Protein AF-A0A323TY35-F1 (afdb_monomer_lite)

Structure (mmCIF, N/CA/C/O backbone):
data_AF-A0A323TY35-F1
#
_entry.id   AF-A0A323TY35-F1
#
loop_
_atom_site.group_PDB
_atom_site.id
_atom_site.type_symbol
_atom_site.label_atom_id
_atom_site.label_alt_id
_atom_site.label_comp_id
_atom_site.label_asym_id
_atom_site.label_entity_id
_atom_site.label_seq_id
_atom_site.pdbx_PDB_ins_code
_atom_s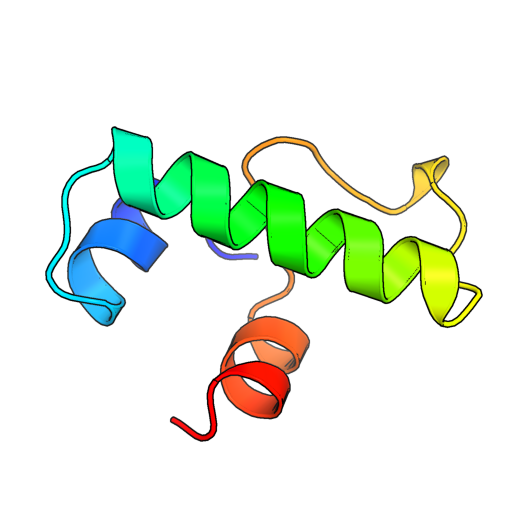ite.Cartn_x
_atom_site.Cartn_y
_atom_site.Cartn_z
_atom_site.occupancy
_atom_site.B_iso_or_equiv
_atom_site.auth_seq_id
_atom_site.auth_comp_id
_atom_site.auth_asym_id
_atom_site.auth_atom_id
_atom_site.pdbx_PDB_model_num
ATOM 1 N N . MET A 1 1 ? -4.778 7.927 -7.784 1.00 92.25 1 MET A N 1
ATOM 2 C CA . MET A 1 1 ? -4.065 6.907 -6.980 1.00 92.25 1 MET A CA 1
ATOM 3 C C . MET A 1 1 ? -4.743 6.783 -5.629 1.00 92.25 1 MET A C 1
ATOM 5 O O . MET A 1 1 ? -5.367 7.758 -5.233 1.00 92.25 1 MET A O 1
ATOM 9 N N . TYR A 1 2 ? -4.629 5.635 -4.966 1.00 97.38 2 TYR A N 1
ATOM 10 C CA . TYR A 1 2 ? -4.965 5.480 -3.551 1.00 97.38 2 TYR A CA 1
ATOM 11 C C . TYR A 1 2 ? -3.741 5.727 -2.673 1.00 97.38 2 TYR A C 1
ATOM 13 O O . TYR A 1 2 ? -2.621 5.386 -3.065 1.00 97.38 2 TYR A O 1
ATOM 21 N N . ASN A 1 3 ? -3.961 6.298 -1.493 1.00 97.62 3 ASN A N 1
ATOM 22 C CA . ASN A 1 3 ? -2.989 6.405 -0.409 1.00 97.62 3 ASN A CA 1
ATOM 23 C C . ASN A 1 3 ? -3.265 5.368 0.700 1.00 97.62 3 ASN A C 1
ATOM 25 O O . ASN A 1 3 ? -4.289 4.689 0.692 1.00 97.62 3 ASN A O 1
ATOM 29 N N . ALA A 1 4 ? -2.359 5.245 1.674 1.00 97.62 4 ALA A N 1
ATOM 30 C CA . ALA A 1 4 ? -2.481 4.260 2.753 1.00 97.62 4 ALA A CA 1
ATOM 31 C C . ALA A 1 4 ? -3.769 4.373 3.592 1.00 97.62 4 ALA A C 1
ATOM 33 O O . ALA A 1 4 ? -4.245 3.347 4.063 1.00 97.62 4 ALA A O 1
ATOM 34 N N . LYS A 1 5 ? -4.354 5.567 3.768 1.00 98.00 5 LYS A N 1
ATOM 35 C CA . LYS A 1 5 ? -5.635 5.727 4.480 1.00 98.00 5 LYS A CA 1
ATOM 36 C C . LYS A 1 5 ? -6.797 5.160 3.664 1.00 98.00 5 LYS A C 1
ATOM 38 O O . LYS A 1 5 ? -7.545 4.344 4.177 1.00 98.00 5 LYS A O 1
ATOM 43 N N . GLU A 1 6 ? -6.872 5.504 2.377 1.00 98.00 6 GLU A N 1
ATOM 44 C CA . GLU A 1 6 ? -7.904 4.973 1.470 1.00 98.00 6 GLU A CA 1
ATOM 45 C C . GLU A 1 6 ? -7.820 3.438 1.369 1.00 98.00 6 GLU A C 1
ATOM 47 O O . GLU A 1 6 ? -8.832 2.748 1.419 1.00 98.00 6 GLU A O 1
ATOM 52 N N . ILE A 1 7 ? -6.605 2.878 1.288 1.00 97.69 7 ILE A N 1
ATOM 53 C CA . ILE A 1 7 ? -6.405 1.419 1.294 1.00 97.69 7 ILE A CA 1
ATOM 54 C C . ILE A 1 7 ? -6.780 0.797 2.646 1.00 97.69 7 ILE A C 1
ATOM 56 O O . ILE A 1 7 ? -7.313 -0.310 2.676 1.00 97.69 7 ILE A O 1
ATOM 60 N N . ALA A 1 8 ? -6.497 1.472 3.762 1.00 98.19 8 ALA A N 1
ATOM 61 C CA . ALA A 1 8 ? -6.871 0.994 5.090 1.00 98.19 8 ALA A CA 1
ATOM 62 C C . ALA A 1 8 ? -8.392 0.855 5.227 1.00 98.19 8 ALA A C 1
ATOM 64 O O . ALA A 1 8 ? -8.856 -0.174 5.713 1.00 98.19 8 ALA A O 1
ATOM 65 N N . GLU A 1 9 ? -9.145 1.837 4.733 1.00 97.81 9 GLU A N 1
ATOM 66 C CA . GLU A 1 9 ? -10.611 1.819 4.705 1.00 97.81 9 GLU A CA 1
ATOM 67 C C . GLU A 1 9 ? -11.144 0.717 3.776 1.00 97.81 9 GLU A C 1
ATOM 69 O O . GLU A 1 9 ? -11.922 -0.126 4.218 1.00 97.81 9 GLU A O 1
ATOM 74 N N . LEU A 1 10 ? -10.664 0.649 2.526 1.00 96.69 10 LEU A N 1
ATOM 75 C CA . LEU A 1 10 ? -11.106 -0.352 1.540 1.00 96.69 10 LEU A CA 1
ATOM 76 C C . LEU A 1 10 ? -10.840 -1.796 1.987 1.00 96.69 10 LEU A C 1
ATOM 78 O O . LEU A 1 10 ? -11.655 -2.683 1.752 1.00 96.69 10 LEU A O 1
ATOM 82 N N . CYS A 1 11 ? -9.699 -2.038 2.632 1.00 95.50 11 CYS A N 1
ATOM 83 C CA . CYS A 1 11 ? -9.314 -3.360 3.127 1.00 95.50 11 CYS A CA 1
ATOM 84 C C . CYS A 1 11 ? -9.744 -3.616 4.581 1.00 95.50 11 CYS A C 1
ATOM 86 O O . CYS A 1 11 ? -9.362 -4.653 5.130 1.00 95.50 11 CYS A O 1
ATOM 88 N N . ASN A 1 12 ? -10.445 -2.671 5.220 1.00 96.94 12 ASN A N 1
ATOM 89 C CA . ASN A 1 12 ? -10.789 -2.677 6.645 1.00 96.94 12 ASN A CA 1
ATOM 90 C C . ASN A 1 12 ? -9.618 -3.129 7.545 1.00 96.94 12 ASN A C 1
ATOM 92 O O . ASN A 1 12 ? -9.685 -4.130 8.264 1.00 96.94 12 ASN A O 1
ATOM 96 N N . CYS A 1 13 ? -8.481 -2.439 7.438 1.00 97.00 13 CYS A N 1
ATOM 97 C CA . CYS A 1 13 ? -7.247 -2.806 8.129 1.00 97.00 13 CYS A CA 1
ATOM 98 C C . CYS A 1 13 ? -6.502 -1.598 8.707 1.00 97.00 13 CYS A C 1
ATOM 100 O O . CYS A 1 13 ? -6.839 -0.449 8.447 1.00 97.00 13 CYS A O 1
ATOM 102 N N . SER A 1 14 ? -5.457 -1.847 9.502 1.00 98.31 14 SER A N 1
ATOM 103 C CA . SER A 1 14 ? -4.635 -0.764 10.049 1.00 98.31 14 SER A CA 1
ATOM 104 C C . SER A 1 14 ? -3.847 -0.029 8.959 1.00 98.31 14 SER A C 1
ATOM 106 O O . SER A 1 14 ? -3.417 -0.626 7.969 1.00 98.31 14 SER A O 1
ATOM 108 N N . ILE A 1 15 ? -3.558 1.258 9.181 1.00 98.06 15 ILE A N 1
ATOM 109 C CA . ILE A 1 15 ? -2.739 2.080 8.267 1.00 98.06 15 ILE A CA 1
ATOM 110 C C . ILE A 1 15 ? -1.368 1.432 8.010 1.00 98.06 15 ILE A C 1
ATOM 112 O O . ILE A 1 15 ? -0.892 1.399 6.875 1.00 98.06 15 ILE A O 1
ATOM 116 N N . SER A 1 16 ? -0.741 0.856 9.040 1.00 97.94 16 SER A N 1
ATOM 117 C CA . SER A 1 16 ? 0.534 0.140 8.900 1.00 97.94 16 SER A CA 1
ATOM 118 C C . SER A 1 16 ? 0.414 -1.067 7.964 1.00 97.94 16 SER A C 1
ATOM 120 O O . SER A 1 16 ? 1.289 -1.295 7.126 1.00 97.94 16 SER A O 1
ATOM 122 N N . LYS A 1 17 ? -0.690 -1.823 8.052 1.00 97.94 17 LYS A N 1
ATOM 123 C CA . LYS A 1 17 ? -0.965 -2.937 7.134 1.00 97.94 17 LYS A CA 1
ATOM 124 C C . LYS A 1 17 ? -1.237 -2.431 5.716 1.00 97.94 17 LYS A C 1
ATOM 126 O O . LYS A 1 17 ? -0.717 -3.018 4.770 1.00 97.94 17 LYS A O 1
ATOM 131 N N . ALA A 1 18 ? -1.935 -1.309 5.560 1.00 98.25 18 ALA A N 1
ATOM 132 C CA . ALA A 1 18 ? -2.152 -0.677 4.262 1.00 98.25 18 ALA A CA 1
ATOM 133 C C . ALA A 1 18 ? -0.839 -0.253 3.575 1.00 98.25 18 ALA A C 1
ATOM 135 O O . ALA A 1 18 ? -0.657 -0.515 2.385 1.00 98.25 18 ALA A O 1
ATOM 136 N N . TYR A 1 19 ? 0.129 0.302 4.314 1.00 98.25 19 TYR A N 1
ATOM 137 C CA . TYR A 1 19 ? 1.468 0.572 3.771 1.00 98.25 19 TYR A CA 1
ATOM 138 C C . TYR A 1 19 ? 2.179 -0.699 3.292 1.00 98.25 19 TYR A C 1
ATOM 140 O O . TYR A 1 19 ? 2.817 -0.683 2.235 1.00 98.25 19 TYR A O 1
ATOM 148 N N . ASN A 1 20 ? 2.054 -1.805 4.032 1.00 98.12 20 ASN A N 1
ATOM 149 C CA . ASN A 1 20 ? 2.619 -3.092 3.621 1.00 98.12 20 ASN A CA 1
ATOM 150 C C . ASN A 1 20 ? 1.962 -3.622 2.337 1.00 98.12 20 ASN A C 1
ATOM 152 O O . ASN A 1 20 ? 2.679 -4.076 1.444 1.00 98.12 20 ASN A O 1
ATOM 156 N N . ILE A 1 21 ? 0.635 -3.498 2.208 1.00 97.19 21 ILE A N 1
ATOM 157 C CA . ILE A 1 21 ? -0.108 -3.855 0.986 1.00 97.19 21 ILE A CA 1
ATOM 158 C C . ILE A 1 21 ? 0.400 -3.029 -0.199 1.00 97.19 21 ILE A C 1
ATOM 160 O O . ILE A 1 21 ? 0.816 -3.595 -1.209 1.00 97.19 21 ILE A O 1
ATOM 164 N N . ILE A 1 22 ? 0.453 -1.701 -0.058 1.00 97.50 22 ILE A N 1
ATOM 165 C CA . ILE A 1 22 ? 0.944 -0.805 -1.115 1.00 97.50 22 ILE A CA 1
ATOM 166 C C . ILE A 1 22 ? 2.371 -1.181 -1.519 1.00 97.50 22 ILE A C 1
ATOM 168 O O . ILE A 1 22 ? 2.671 -1.294 -2.705 1.00 97.50 22 ILE A O 1
ATOM 172 N N . ARG A 1 23 ? 3.258 -1.427 -0.549 1.00 97.06 23 ARG A N 1
ATOM 173 C CA . ARG A 1 23 ? 4.647 -1.819 -0.820 1.00 97.06 23 ARG A CA 1
ATOM 174 C C . ARG A 1 23 ? 4.732 -3.153 -1.567 1.00 97.06 23 ARG A C 1
ATOM 176 O O . ARG A 1 23 ? 5.572 -3.281 -2.456 1.00 97.06 23 ARG A O 1
ATOM 183 N N . ALA A 1 24 ? 3.900 -4.133 -1.223 1.00 96.81 24 ALA A N 1
ATOM 184 C CA . ALA A 1 24 ? 3.863 -5.421 -1.912 1.00 96.81 24 ALA A CA 1
ATOM 185 C C . ALA A 1 24 ? 3.378 -5.274 -3.365 1.00 96.81 24 ALA A C 1
ATOM 187 O O . ALA A 1 24 ? 4.019 -5.792 -4.279 1.00 96.81 24 ALA A O 1
ATOM 188 N N . LEU A 1 25 ? 2.313 -4.502 -3.586 1.00 96.25 25 LEU A N 1
ATOM 189 C CA . LEU A 1 25 ? 1.764 -4.223 -4.916 1.00 96.25 25 LEU A CA 1
ATOM 190 C C . LEU A 1 25 ? 2.737 -3.425 -5.793 1.00 96.25 25 LEU A C 1
ATOM 192 O O . LEU A 1 25 ? 2.962 -3.772 -6.948 1.00 96.25 25 LEU A O 1
ATOM 196 N N . ASN A 1 26 ? 3.400 -2.424 -5.222 1.00 95.56 26 ASN A N 1
ATOM 197 C CA . ASN A 1 26 ? 4.448 -1.662 -5.899 1.00 95.56 26 ASN A CA 1
ATOM 198 C C . ASN A 1 26 ? 5.629 -2.551 -6.321 1.00 95.56 26 ASN A C 1
ATOM 200 O O . ASN A 1 26 ? 6.135 -2.422 -7.432 1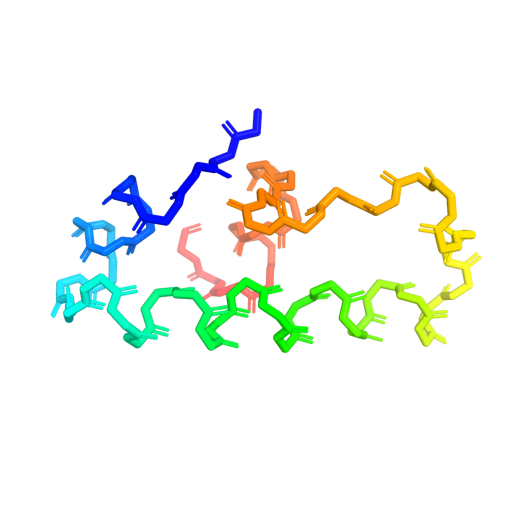.00 95.56 26 ASN A O 1
ATOM 204 N N . LYS A 1 27 ? 6.045 -3.505 -5.476 1.00 95.94 27 LYS A N 1
ATOM 205 C CA . LYS A 1 27 ? 7.064 -4.500 -5.853 1.00 95.94 27 LYS A CA 1
ATOM 206 C C . LYS A 1 27 ? 6.593 -5.425 -6.979 1.00 95.94 27 LYS A C 1
ATOM 208 O O . LYS A 1 27 ? 7.415 -5.826 -7.799 1.00 95.94 27 LYS A O 1
ATOM 213 N N . LYS A 1 28 ? 5.302 -5.770 -7.015 1.00 94.88 28 LYS A N 1
ATOM 214 C CA . LYS A 1 28 ? 4.711 -6.577 -8.089 1.00 94.88 28 LYS A CA 1
ATOM 215 C C . LYS A 1 28 ? 4.756 -5.832 -9.428 1.00 94.88 28 LYS A C 1
ATOM 217 O O . LYS A 1 28 ? 5.259 -6.404 -10.383 1.00 94.88 28 LYS A O 1
ATOM 222 N N . LEU A 1 29 ? 4.372 -4.552 -9.462 1.00 93.75 29 LEU A N 1
ATOM 223 C CA . LEU A 1 29 ? 4.476 -3.708 -10.664 1.00 93.75 29 LEU A CA 1
ATOM 224 C C . LEU A 1 29 ? 5.898 -3.684 -11.232 1.00 93.75 29 LEU A C 1
ATOM 226 O O . LEU A 1 29 ? 6.094 -3.885 -12.426 1.00 93.75 29 LEU A O 1
ATOM 230 N N . ILE A 1 30 ? 6.894 -3.494 -10.362 1.00 94.50 30 ILE A N 1
ATOM 231 C CA . ILE A 1 30 ? 8.303 -3.473 -10.778 1.00 94.50 30 ILE A CA 1
ATOM 232 C C . ILE A 1 30 ? 8.714 -4.813 -11.396 1.00 94.50 30 ILE A C 1
ATOM 234 O O . ILE A 1 30 ? 9.417 -4.852 -12.401 1.00 94.50 30 ILE A O 1
ATOM 238 N N . ARG A 1 31 ? 8.247 -5.925 -10.820 1.00 94.94 31 ARG A N 1
ATOM 239 C CA . ARG A 1 31 ? 8.504 -7.269 -11.353 1.00 94.94 31 ARG A CA 1
ATOM 240 C C . ARG A 1 31 ? 7.831 -7.507 -12.708 1.00 94.94 31 ARG A C 1
ATOM 242 O O . ARG A 1 31 ? 8.374 -8.245 -13.517 1.00 94.94 31 ARG A O 1
ATOM 249 N N . GLU A 1 32 ? 6.684 -6.883 -12.948 1.00 93.44 32 GLU A N 1
ATOM 250 C CA . GLU A 1 32 ? 5.936 -6.947 -14.213 1.00 93.44 32 GLU A CA 1
ATOM 251 C C . GLU A 1 32 ? 6.505 -6.008 -15.295 1.00 93.44 32 GLU A C 1
ATOM 253 O O . GLU A 1 32 ? 5.940 -5.901 -16.380 1.00 93.44 32 GLU A O 1
ATOM 258 N N . GLY A 1 33 ? 7.642 -5.355 -15.029 1.00 93.38 33 GLY A N 1
ATOM 259 C CA . GLY A 1 33 ? 8.360 -4.527 -16.000 1.00 93.38 33 GLY A CA 1
ATOM 260 C C . GLY A 1 33 ? 8.041 -3.037 -15.915 1.00 93.38 33 GLY A C 1
ATOM 261 O O . GLY A 1 33 ? 8.545 -2.264 -16.727 1.00 93.38 33 GLY A O 1
ATOM 262 N N . ILE A 1 34 ? 7.243 -2.603 -14.933 1.00 93.06 34 ILE A N 1
ATOM 263 C CA . ILE A 1 34 ? 7.012 -1.175 -14.702 1.00 93.06 34 ILE A CA 1
ATOM 264 C C . ILE A 1 34 ? 8.278 -0.555 -14.099 1.00 93.06 34 ILE A C 1
ATOM 266 O O . ILE A 1 34 ? 8.747 -1.023 -13.058 1.00 93.06 34 ILE A O 1
ATOM 270 N N . PRO A 1 35 ? 8.827 0.516 -14.697 1.00 91.12 35 PRO A N 1
ATOM 271 C CA . PRO A 1 35 ? 10.014 1.165 -14.163 1.00 91.12 35 PRO A CA 1
ATOM 272 C C . PRO A 1 35 ? 9.782 1.677 -12.737 1.00 91.12 35 PRO A C 1
ATOM 274 O O . PRO A 1 35 ? 8.714 2.201 -12.401 1.00 91.12 35 PRO A O 1
ATOM 277 N N . LYS A 1 36 ? 10.788 1.520 -11.874 1.00 90.06 36 LYS A N 1
ATOM 278 C CA . LYS A 1 36 ? 10.697 1.870 -10.448 1.00 90.06 36 LYS A CA 1
ATOM 279 C C . LYS A 1 36 ? 10.409 3.359 -10.243 1.00 90.06 36 LYS A C 1
ATOM 281 O O . LYS A 1 36 ? 9.785 3.720 -9.250 1.00 90.06 36 LYS A O 1
ATOM 286 N N . GLU A 1 37 ? 10.823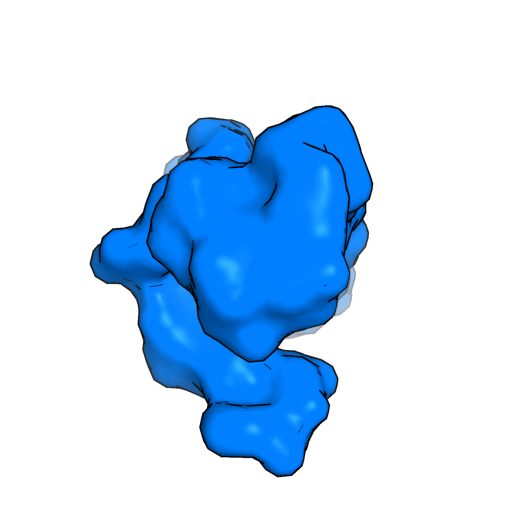 4.200 -11.182 1.00 91.19 37 GLU A N 1
ATOM 287 C CA . GLU A 1 37 ? 10.659 5.656 -11.174 1.00 91.19 37 GLU A CA 1
ATOM 288 C C . GLU A 1 37 ? 9.184 6.067 -11.308 1.00 91.19 37 GLU A C 1
ATOM 290 O O . GLU A 1 37 ? 8.789 7.133 -10.842 1.00 91.19 37 GLU A O 1
ATOM 295 N N . VAL A 1 38 ? 8.355 5.203 -11.901 1.00 89.12 38 VAL A N 1
ATOM 296 C CA . VAL A 1 38 ? 6.906 5.414 -12.057 1.00 89.12 38 VAL A CA 1
ATOM 297 C C . VAL A 1 38 ? 6.151 5.064 -10.767 1.00 89.12 38 VAL A C 1
ATOM 299 O O . VAL A 1 38 ? 5.023 5.510 -10.536 1.00 89.12 38 VAL A O 1
ATOM 302 N N . VAL A 1 39 ? 6.765 4.262 -9.897 1.00 93.12 39 VAL A N 1
ATOM 303 C CA . VAL A 1 39 ? 6.137 3.733 -8.691 1.00 93.12 39 VAL A CA 1
ATOM 304 C C . VAL A 1 39 ? 6.339 4.684 -7.513 1.00 93.12 39 VAL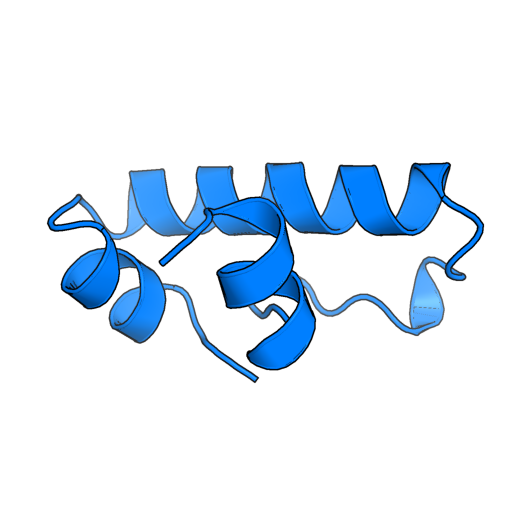 A C 1
ATOM 306 O O . VAL A 1 39 ? 7.458 4.966 -7.092 1.00 93.12 39 VAL A O 1
ATOM 309 N N . ILE A 1 40 ? 5.237 5.138 -6.91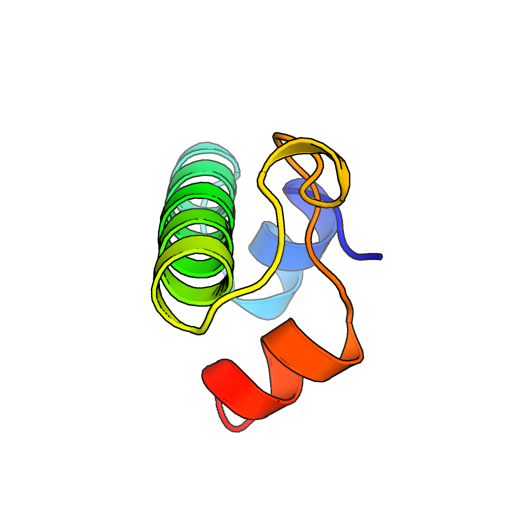4 1.00 94.31 40 ILE A N 1
ATOM 310 C CA . ILE A 1 40 ? 5.266 6.107 -5.811 1.00 94.31 40 ILE A CA 1
ATOM 311 C C . ILE A 1 40 ? 5.130 5.385 -4.469 1.00 94.31 40 ILE A C 1
ATOM 313 O O . ILE A 1 40 ? 4.138 4.707 -4.199 1.00 94.31 40 ILE A O 1
ATOM 317 N N . ALA A 1 41 ? 6.109 5.559 -3.581 1.00 93.19 41 ALA A N 1
ATOM 318 C CA . ALA A 1 41 ? 6.037 5.014 -2.228 1.00 93.19 41 ALA A CA 1
ATOM 319 C C . ALA A 1 41 ? 4.798 5.543 -1.479 1.00 93.19 41 ALA A C 1
ATOM 321 O O . ALA A 1 41 ? 4.507 6.737 -1.488 1.00 93.19 41 ALA A O 1
ATOM 322 N N . GLY A 1 42 ? 4.053 4.640 -0.834 1.00 94.56 42 GLY A N 1
ATOM 323 C CA . GLY A 1 42 ? 2.841 4.997 -0.087 1.00 94.56 42 GLY A CA 1
ATOM 324 C C . GLY A 1 42 ? 1.616 5.3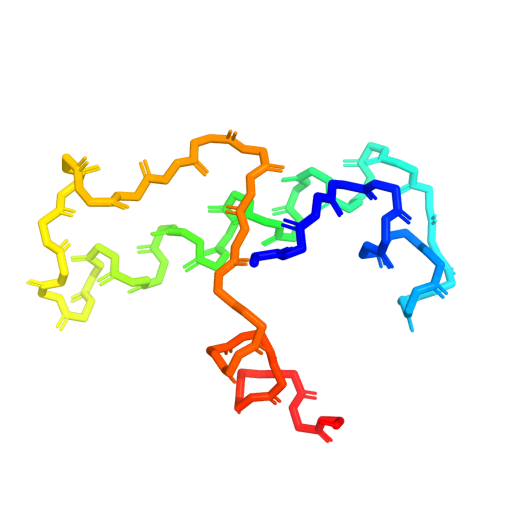18 -0.949 1.00 94.56 42 GLY A C 1
ATOM 325 O O . GLY A 1 42 ? 0.575 5.671 -0.393 1.00 94.56 42 GLY A O 1
ATOM 326 N N . LYS A 1 43 ? 1.707 5.168 -2.279 1.00 96.81 43 LYS A N 1
ATOM 327 C CA . LYS A 1 43 ? 0.572 5.282 -3.199 1.00 96.81 43 LYS A CA 1
ATOM 328 C C . LYS A 1 43 ? 0.524 4.114 -4.184 1.00 96.81 43 LYS A C 1
ATOM 330 O O . LYS A 1 43 ? 1.535 3.469 -4.446 1.00 96.81 43 LYS A O 1
ATOM 335 N N . ILE A 1 44 ? -0.660 3.856 -4.733 1.00 96.44 44 ILE A N 1
ATOM 336 C CA . ILE A 1 44 ? -0.881 2.843 -5.774 1.00 96.44 44 ILE A CA 1
ATOM 337 C C . ILE A 1 44 ? -1.924 3.330 -6.789 1.00 96.44 44 ILE A C 1
ATOM 339 O O . ILE A 1 44 ? -2.831 4.100 -6.455 1.00 96.44 44 ILE A O 1
ATOM 343 N N . SER A 1 45 ? -1.812 2.918 -8.054 1.00 94.62 45 SER A N 1
ATOM 344 C CA . SER A 1 45 ? -2.866 3.168 -9.048 1.00 94.62 45 SER A CA 1
ATOM 345 C C . SER A 1 45 ? -4.175 2.499 -8.618 1.00 94.62 45 SER A C 1
ATOM 347 O O . SER A 1 45 ? -4.161 1.345 -8.199 1.00 94.62 45 SER A O 1
ATOM 349 N N . LYS A 1 46 ? -5.307 3.211 -8.742 1.00 95.50 46 LYS A N 1
ATOM 350 C CA . LYS A 1 46 ? -6.627 2.673 -8.367 1.00 95.50 46 LYS A CA 1
ATOM 351 C C . LYS A 1 46 ? -6.959 1.447 -9.218 1.00 95.50 46 LYS A C 1
ATOM 353 O O . LYS A 1 46 ? -7.226 0.390 -8.671 1.00 95.50 46 LYS A O 1
ATOM 358 N N . LYS A 1 47 ? -6.817 1.575 -10.544 1.00 93.56 47 LYS A N 1
ATOM 359 C CA . LYS A 1 47 ? -7.047 0.485 -11.501 1.00 93.56 47 LYS A CA 1
ATOM 360 C C . LYS A 1 47 ? -6.255 -0.772 -11.125 1.00 93.56 47 LYS A C 1
ATOM 362 O O . LYS A 1 47 ? -6.841 -1.814 -10.890 1.00 93.56 47 LYS A O 1
ATOM 367 N N . PHE A 1 48 ? -4.938 -0.639 -10.953 1.00 93.88 48 PHE A N 1
ATOM 368 C CA . PHE A 1 48 ? -4.086 -1.781 -10.610 1.00 93.88 48 PHE A CA 1
ATOM 369 C C . PHE A 1 48 ? -4.419 -2.399 -9.247 1.00 93.88 48 PHE A C 1
ATOM 371 O O . PHE A 1 48 ? -4.310 -3.613 -9.079 1.00 93.88 48 PHE A O 1
ATOM 378 N N . PHE A 1 49 ? -4.788 -1.574 -8.264 1.00 95.88 49 PHE A N 1
ATOM 379 C CA . PHE A 1 49 ? -5.203 -2.058 -6.953 1.00 95.88 49 PHE A CA 1
ATOM 380 C C . PHE A 1 49 ? -6.456 -2.935 -7.060 1.00 95.88 49 PHE A C 1
ATOM 382 O O . PHE A 1 49 ? -6.417 -4.070 -6.598 1.00 95.88 49 PHE A O 1
ATOM 389 N N . HIS A 1 50 ? -7.509 -2.453 -7.725 1.00 95.62 50 HIS A N 1
ATOM 390 C CA . HIS A 1 50 ? -8.739 -3.217 -7.955 1.00 95.62 50 HIS A CA 1
ATOM 391 C C . HIS A 1 50 ? -8.477 -4.498 -8.761 1.00 95.62 50 HIS A C 1
ATOM 393 O O . HIS A 1 50 ? -8.812 -5.588 -8.299 1.00 95.62 50 HIS A O 1
ATOM 399 N N . ASP A 1 51 ? -7.750 -4.397 -9.881 1.00 94.81 51 ASP A N 1
ATOM 400 C CA . ASP A 1 51 ? -7.375 -5.552 -10.711 1.00 94.81 51 ASP A CA 1
ATOM 401 C C . ASP A 1 51 ? -6.597 -6.613 -9.902 1.00 94.81 51 ASP A C 1
ATOM 403 O O . ASP A 1 51 ? -6.815 -7.816 -10.050 1.00 94.81 51 ASP A O 1
ATOM 407 N N . SER A 1 52 ? -5.693 -6.181 -9.012 1.00 93.06 52 SER A N 1
ATOM 408 C CA . SER A 1 52 ? -4.885 -7.085 -8.181 1.00 93.06 52 SER A CA 1
ATOM 409 C C . SER A 1 52 ? -5.650 -7.693 -7.007 1.00 93.06 52 SER A C 1
ATOM 411 O O . SER A 1 52 ? -5.349 -8.821 -6.615 1.00 93.06 52 SER A O 1
ATOM 413 N N . MET A 1 53 ? -6.587 -6.947 -6.422 1.00 91.06 53 MET A N 1
ATOM 414 C CA . MET A 1 53 ? -7.343 -7.350 -5.233 1.00 91.06 53 MET A CA 1
ATOM 415 C C . MET A 1 53 ? -8.658 -8.065 -5.577 1.00 91.06 53 MET A C 1
ATOM 417 O O . MET A 1 53 ? -9.236 -8.689 -4.692 1.00 91.06 53 MET A O 1
ATOM 421 N N . LYS A 1 54 ? -9.086 -8.033 -6.850 1.00 89.81 54 LYS A N 1
ATOM 422 C CA . LYS A 1 54 ? -10.351 -8.605 -7.348 1.00 89.81 54 LYS A CA 1
ATOM 423 C C . LYS A 1 54 ? -11.588 -8.042 -6.630 1.00 89.81 54 LYS A C 1
ATOM 425 O O . LYS A 1 54 ? -12.509 -8.789 -6.307 1.00 89.81 54 LYS A O 1
ATOM 430 N N . ILE A 1 55 ? -11.572 -6.735 -6.377 1.00 78.56 55 ILE A N 1
ATOM 431 C CA . ILE A 1 55 ? -12.646 -5.948 -5.745 1.00 78.56 55 ILE A CA 1
ATOM 432 C C . ILE A 1 55 ? -13.031 -4.769 -6.624 1.00 78.56 55 ILE A C 1
ATOM 434 O O . ILE A 1 55 ? -12.191 -4.360 -7.457 1.00 78.56 55 ILE A O 1
#

Sequence (55 aa):
MYNAKEIAELCNCSISKAYNIIRALNKKLIREGIPKEVVIAGKISKKFFHDSMKI

Foldseek 3Di:
DDFLVNQCVVVVHDSVVSQVVLVVLLVVCVVVVNDNVVRDRRDDDPVSVCVVVVD

Radius of gyration: 10.4 Å; chains: 1; bounding box: 23×16×26 Å

Secondary structure (DSSP, 8-state):
-EEHHHHHHHTT--HHHHHHHHHHHHHHHHHTT--GGGPPTTEE-HHHHHHHHT-

Organism: Fusobacterium nucleatum (NCBI:txid851)

pLDDT: mean 95.06, std 3.31, range [78.56, 98.31]